Protein AF-A0AA36HZS1-F1 (afdb_monomer_lite)

pLDDT: mean 78.98, std 10.72, range [40.94, 92.69]

Sequence (162 aa):
MDYTQLPHLLDANYLKFDTEAKLRPTTIKLGPLWTKQEQPGFLGALEKRQLDAGAQRTETQQAFDLLDALSRSGAMTLDQTSLHVVLAATHCFDETVIDTAVKQNDNPIEKLERRSMLIVASTIHRKAPSLLLRPPEVERIRYALGSLSPALFEPSAQKKLF

Organism: NCBI:txid2562239

Radius of gyration: 22.53 Å; chains: 1; bounding box: 57×36×51 Å

Structure (mmCIF, N/CA/C/O backbone):
data_AF-A0AA36HZS1-F1
#
_entry.id   AF-A0AA36HZS1-F1
#
loop_
_atom_site.group_PDB
_atom_site.id
_atom_site.type_symbol
_atom_site.label_atom_id
_atom_site.label_alt_id
_atom_site.label_comp_id
_atom_site.label_asym_id
_atom_site.label_entity_id
_atom_site.label_seq_id
_atom_site.pdbx_PDB_ins_code
_atom_site.Cartn_x
_atom_site.Cartn_y
_atom_site.Cartn_z
_atom_site.occupancy
_atom_site.B_iso_or_equiv
_atom_site.auth_seq_id
_atom_site.auth_comp_id
_atom_site.auth_asym_id
_atom_site.auth_atom_id
_atom_site.pdbx_PDB_model_num
ATOM 1 N N . MET A 1 1 ? -8.172 -13.168 -1.425 1.00 66.06 1 MET A N 1
ATOM 2 C CA . MET A 1 1 ? -6.787 -12.651 -1.459 1.00 66.06 1 MET A CA 1
ATOM 3 C C . MET A 1 1 ? -6.427 -12.274 -0.041 1.00 66.06 1 MET A C 1
ATOM 5 O O . MET A 1 1 ? -7.242 -11.627 0.598 1.00 66.06 1 MET A O 1
ATOM 9 N N . ASP A 1 2 ? -5.274 -12.709 0.456 1.00 80.94 2 ASP A N 1
ATOM 10 C CA . ASP A 1 2 ? -4.778 -12.243 1.749 1.00 80.94 2 ASP A CA 1
ATOM 11 C C . ASP A 1 2 ? -4.067 -10.898 1.542 1.00 80.94 2 ASP A C 1
ATOM 13 O O . ASP A 1 2 ? -2.994 -10.840 0.939 1.00 80.94 2 ASP A O 1
ATOM 17 N N . TYR A 1 3 ? -4.704 -9.806 1.973 1.00 81.00 3 TYR A N 1
ATOM 18 C CA . TYR A 1 3 ? -4.158 -8.455 1.819 1.00 81.00 3 TYR A CA 1
ATOM 19 C C . TYR A 1 3 ? -2.981 -8.184 2.763 1.00 81.00 3 TYR A C 1
ATOM 21 O O . TYR A 1 3 ? -2.204 -7.267 2.503 1.00 81.00 3 TYR A O 1
ATOM 29 N N . THR A 1 4 ? -2.793 -8.998 3.808 1.00 83.06 4 THR A N 1
ATOM 30 C CA . THR A 1 4 ? -1.649 -8.866 4.724 1.00 83.06 4 THR A CA 1
ATOM 31 C C . THR A 1 4 ? -0.333 -9.272 4.059 1.00 83.06 4 THR A C 1
ATOM 33 O O . THR A 1 4 ? 0.723 -8.747 4.398 1.00 83.06 4 THR A O 1
ATOM 36 N N . GLN A 1 5 ? -0.396 -10.131 3.037 1.00 87.31 5 GLN A N 1
ATOM 37 C CA . GLN A 1 5 ? 0.765 -10.570 2.256 1.00 87.31 5 GLN A CA 1
ATOM 38 C C . GLN A 1 5 ? 1.131 -9.605 1.125 1.00 87.31 5 GLN A C 1
ATOM 40 O O . GLN A 1 5 ? 2.171 -9.770 0.490 1.00 87.31 5 GLN A O 1
ATOM 45 N N . LEU A 1 6 ? 0.299 -8.592 0.859 1.00 85.81 6 LEU A N 1
ATOM 46 C CA . LEU A 1 6 ? 0.506 -7.655 -0.244 1.00 85.81 6 LEU A CA 1
ATOM 47 C C . LEU A 1 6 ? 1.885 -6.964 -0.202 1.00 85.81 6 LEU A C 1
ATOM 49 O O . LEU A 1 6 ? 2.517 -6.910 -1.257 1.00 85.81 6 LEU A O 1
ATOM 53 N N . PRO A 1 7 ? 2.411 -6.500 0.953 1.00 86.81 7 PRO A N 1
ATOM 54 C CA . PRO A 1 7 ? 3.749 -5.911 1.011 1.00 86.81 7 PRO A CA 1
ATOM 55 C C . PRO A 1 7 ? 4.847 -6.890 0.581 1.00 86.81 7 PRO A C 1
ATOM 57 O O . PRO A 1 7 ? 5.709 -6.527 -0.214 1.00 86.81 7 PRO A O 1
ATOM 60 N N . HIS A 1 8 ? 4.781 -8.144 1.039 1.00 87.38 8 HIS A N 1
ATOM 61 C CA . HIS A 1 8 ? 5.750 -9.182 0.679 1.00 87.38 8 HIS A CA 1
ATOM 62 C C . HIS A 1 8 ? 5.670 -9.562 -0.803 1.00 87.38 8 HIS A C 1
ATOM 64 O O . HIS A 1 8 ? 6.696 -9.757 -1.450 1.00 87.38 8 HIS A O 1
ATOM 70 N N . LEU A 1 9 ? 4.454 -9.639 -1.355 1.00 87.31 9 LEU A N 1
ATOM 71 C CA . LEU A 1 9 ? 4.239 -9.915 -2.776 1.00 87.31 9 LEU A CA 1
ATOM 72 C C . LEU A 1 9 ? 4.774 -8.790 -3.660 1.00 87.31 9 LEU A C 1
ATOM 74 O O . LEU A 1 9 ? 5.396 -9.063 -4.684 1.00 87.31 9 LEU A O 1
ATOM 78 N N . LEU A 1 10 ? 4.545 -7.535 -3.264 1.00 86.56 10 LEU A N 1
ATOM 79 C CA . LEU A 1 10 ? 5.093 -6.383 -3.967 1.00 86.56 10 LEU A CA 1
ATOM 80 C C . LEU A 1 10 ? 6.621 -6.429 -3.938 1.00 86.56 10 LEU A C 1
ATOM 82 O O . LEU A 1 10 ? 7.230 -6.400 -4.999 1.00 86.56 10 LEU A O 1
ATOM 86 N N . ASP A 1 11 ? 7.236 -6.599 -2.770 1.00 86.81 11 ASP A N 1
ATOM 87 C CA . ASP A 1 11 ? 8.698 -6.644 -2.641 1.00 86.81 11 ASP A CA 1
ATOM 88 C C . ASP A 1 11 ? 9.330 -7.755 -3.506 1.00 86.81 11 ASP A C 1
ATOM 90 O O . ASP A 1 11 ? 10.253 -7.508 -4.286 1.00 86.81 11 ASP A O 1
ATOM 94 N N . ALA A 1 12 ? 8.748 -8.959 -3.488 1.00 87.31 12 ALA A N 1
ATOM 95 C CA . ALA A 1 12 ? 9.186 -10.072 -4.331 1.00 87.31 12 ALA A CA 1
ATOM 96 C C . ALA A 1 12 ? 9.025 -9.791 -5.838 1.00 87.31 12 ALA A C 1
ATOM 98 O O . ALA A 1 12 ? 9.895 -10.147 -6.639 1.00 87.31 12 ALA A O 1
ATOM 99 N N . ASN A 1 13 ? 7.924 -9.150 -6.241 1.00 84.94 13 ASN A N 1
ATOM 100 C CA . ASN A 1 13 ? 7.682 -8.797 -7.637 1.00 84.94 13 ASN A CA 1
ATOM 101 C C . ASN A 1 13 ? 8.625 -7.689 -8.116 1.00 84.94 13 ASN A C 1
ATOM 103 O O . ASN A 1 13 ? 9.126 -7.778 -9.235 1.00 84.94 13 ASN A O 1
ATOM 107 N N . TYR A 1 14 ? 8.922 -6.690 -7.285 1.00 83.38 14 TYR A N 1
ATOM 108 C CA . TYR A 1 14 ? 9.914 -5.667 -7.619 1.00 83.38 14 TYR A CA 1
ATOM 109 C C . TYR A 1 14 ? 11.307 -6.274 -7.776 1.00 83.38 14 TYR A C 1
ATOM 111 O O . TYR A 1 14 ? 11.946 -6.035 -8.794 1.00 83.38 14 TYR A O 1
ATOM 119 N N . LEU A 1 15 ? 11.726 -7.163 -6.871 1.00 82.31 15 LEU A N 1
ATOM 120 C CA . LEU A 1 15 ? 13.010 -7.858 -6.998 1.00 82.31 15 LEU A CA 1
ATOM 121 C C . LEU A 1 15 ? 13.121 -8.666 -8.304 1.00 82.31 15 LEU A C 1
ATOM 123 O O . LEU A 1 15 ? 14.200 -8.781 -8.882 1.00 82.31 15 LEU A O 1
ATOM 127 N N . LYS A 1 16 ? 12.003 -9.225 -8.779 1.00 80.31 16 LYS A N 1
ATOM 128 C CA . LYS A 1 16 ? 11.947 -10.039 -9.999 1.00 80.31 16 LYS A CA 1
ATOM 129 C C . LYS A 1 16 ? 11.890 -9.212 -11.285 1.00 80.31 16 LYS A C 1
ATOM 131 O O . LYS A 1 16 ? 12.494 -9.604 -12.281 1.00 80.31 16 LYS A O 1
ATOM 136 N N . PHE A 1 17 ? 11.097 -8.144 -11.301 1.00 76.38 17 PHE A N 1
ATOM 137 C CA . PHE A 1 17 ? 10.762 -7.406 -12.522 1.00 76.38 17 PHE A CA 1
ATOM 138 C C . PHE A 1 17 ? 11.519 -6.086 -12.675 1.00 76.38 17 PHE A C 1
ATOM 140 O O . PHE A 1 17 ? 11.546 -5.529 -13.773 1.00 76.38 17 PHE A O 1
ATOM 147 N N . ASP A 1 18 ? 12.113 -5.574 -11.598 1.00 74.25 18 ASP A N 1
ATOM 148 C CA . ASP A 1 18 ? 12.841 -4.314 -11.606 1.00 74.25 18 ASP A CA 1
ATOM 149 C C . ASP A 1 18 ? 13.875 -4.235 -10.476 1.00 74.25 18 ASP A C 1
ATOM 151 O O . ASP A 1 18 ? 13.643 -3.653 -9.417 1.00 74.25 18 ASP A O 1
ATOM 155 N N . THR A 1 19 ? 15.055 -4.792 -10.736 1.00 68.94 19 THR A N 1
ATOM 156 C CA . THR A 1 19 ? 16.156 -4.909 -9.768 1.00 68.94 19 THR A CA 1
ATOM 157 C C . THR A 1 19 ? 16.725 -3.573 -9.284 1.00 68.94 19 THR A C 1
ATOM 159 O O . THR A 1 19 ? 17.442 -3.541 -8.288 1.00 68.94 19 THR A O 1
ATOM 162 N N . GLU A 1 20 ? 16.443 -2.472 -9.979 1.00 70.50 20 GLU A N 1
ATOM 163 C CA . GLU A 1 20 ? 16.927 -1.138 -9.609 1.00 70.50 20 GLU A CA 1
ATOM 164 C C . GLU A 1 20 ? 15.947 -0.368 -8.718 1.00 70.50 20 GLU A C 1
ATOM 166 O O . GLU A 1 20 ? 16.351 0.556 -8.010 1.00 70.50 20 GLU A O 1
ATOM 171 N N . ALA A 1 21 ? 14.659 -0.722 -8.743 1.00 71.31 21 ALA A N 1
ATOM 172 C CA . ALA A 1 21 ? 13.655 -0.017 -7.963 1.00 71.31 21 ALA A CA 1
ATOM 173 C C . ALA A 1 21 ? 13.648 -0.470 -6.505 1.00 71.31 21 ALA A C 1
ATOM 175 O O . ALA A 1 21 ? 13.789 -1.646 -6.175 1.00 71.31 21 ALA A O 1
ATOM 176 N N . LYS A 1 22 ? 13.431 0.499 -5.614 1.00 74.75 22 LYS A N 1
ATOM 177 C CA . LYS A 1 22 ? 13.319 0.277 -4.173 1.00 74.75 22 LYS A CA 1
ATOM 178 C C . LYS A 1 22 ? 11.945 0.722 -3.713 1.00 74.75 22 LYS A C 1
ATOM 180 O O . LYS A 1 22 ? 11.588 1.891 -3.860 1.00 74.75 22 LYS A O 1
ATOM 185 N N . LEU A 1 23 ? 11.191 -0.194 -3.118 1.00 80.75 23 LEU A N 1
ATOM 186 C CA . LEU A 1 23 ? 9.951 0.152 -2.442 1.00 80.75 23 LEU A CA 1
ATOM 187 C C . LEU A 1 23 ? 10.246 0.767 -1.077 1.00 80.75 23 LEU A C 1
ATOM 189 O O . LEU A 1 23 ? 11.112 0.302 -0.336 1.00 80.75 23 LEU A O 1
ATOM 193 N N . ARG A 1 24 ?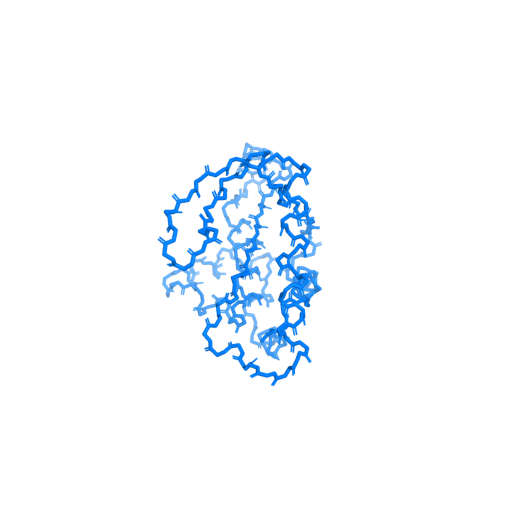 9.499 1.816 -0.730 1.00 82.06 24 ARG A N 1
ATOM 194 C CA . ARG A 1 24 ? 9.506 2.389 0.616 1.00 82.06 24 ARG A CA 1
ATOM 195 C C . ARG A 1 24 ? 8.081 2.447 1.159 1.00 82.06 24 ARG A C 1
ATOM 197 O O . ARG A 1 24 ? 7.183 2.882 0.434 1.00 82.06 24 ARG A O 1
ATOM 204 N N . PRO A 1 25 ? 7.858 2.041 2.419 1.00 83.00 25 PRO A N 1
ATOM 205 C CA . PRO A 1 25 ? 6.554 2.189 3.041 1.00 83.00 25 PRO A CA 1
ATOM 206 C C . PRO A 1 25 ? 6.203 3.675 3.156 1.00 83.00 25 PRO A C 1
ATOM 208 O O . PRO A 1 25 ? 7.030 4.495 3.556 1.00 83.00 25 PRO A O 1
ATOM 211 N N . THR A 1 26 ? 4.962 4.013 2.813 1.00 82.81 26 THR A N 1
ATOM 212 C CA . THR A 1 26 ? 4.418 5.364 2.974 1.00 82.81 26 THR A CA 1
ATOM 213 C C . THR A 1 26 ? 3.396 5.352 4.100 1.00 82.81 26 THR A C 1
ATOM 215 O O . THR A 1 26 ? 2.417 4.611 4.050 1.00 82.81 26 THR A O 1
ATOM 218 N N . THR A 1 27 ? 3.613 6.174 5.127 1.00 83.19 27 THR A N 1
ATOM 219 C CA . THR A 1 27 ? 2.663 6.317 6.235 1.00 83.19 27 THR A CA 1
ATOM 220 C C . THR A 1 27 ? 1.544 7.275 5.842 1.00 83.19 27 THR A C 1
ATOM 222 O O . THR A 1 27 ? 1.784 8.466 5.641 1.00 83.19 27 THR A O 1
ATOM 225 N N . ILE A 1 28 ? 0.310 6.776 5.791 1.00 83.75 28 ILE A N 1
ATOM 226 C CA . ILE A 1 28 ? -0.880 7.620 5.662 1.00 83.75 28 ILE A CA 1
ATOM 227 C C . ILE A 1 28 ? -1.161 8.238 7.033 1.00 83.75 28 ILE A C 1
ATOM 229 O O . ILE A 1 28 ? -1.443 7.529 7.998 1.00 83.75 28 ILE A O 1
ATOM 233 N N . LYS A 1 29 ? -1.047 9.565 7.133 1.00 84.69 29 LYS A N 1
ATOM 234 C CA . LYS A 1 29 ? -1.368 10.306 8.358 1.00 84.69 29 LYS A CA 1
ATOM 235 C C . LYS A 1 29 ? -2.840 10.701 8.347 1.00 84.69 29 LYS A C 1
ATOM 237 O O . LYS A 1 29 ? -3.335 11.220 7.350 1.00 84.69 29 LYS A O 1
ATOM 242 N N . LEU A 1 30 ? -3.515 10.475 9.468 1.00 84.62 30 LEU A N 1
ATOM 243 C CA . LEU A 1 30 ? -4.889 10.920 9.678 1.00 84.62 30 LEU A CA 1
ATOM 244 C C . LEU A 1 30 ? -4.892 12.419 10.012 1.00 84.62 30 LEU A C 1
ATOM 246 O O . LEU A 1 30 ? -3.936 12.939 10.591 1.00 84.62 30 LEU A O 1
ATOM 250 N N . GLY A 1 31 ? -5.951 13.120 9.604 1.00 86.56 31 GLY A N 1
ATOM 251 C CA . GLY A 1 31 ? -6.109 14.547 9.884 1.00 86.56 31 GLY A CA 1
ATOM 252 C C . GLY A 1 31 ? -6.277 14.824 11.385 1.00 86.56 31 GLY A C 1
ATOM 253 O O . GLY A 1 31 ? -6.761 13.955 12.111 1.00 86.56 31 GLY A O 1
ATOM 254 N N . PRO A 1 32 ? -5.917 16.031 11.861 1.00 87.00 32 PRO A N 1
ATOM 255 C CA . PRO A 1 32 ? -5.929 16.360 13.287 1.00 87.00 32 PRO A CA 1
ATOM 256 C C . PRO A 1 32 ? -7.334 16.524 13.880 1.00 87.00 32 PRO A C 1
ATOM 258 O O . PRO A 1 32 ? -7.473 16.489 15.098 1.00 87.00 32 PRO A O 1
ATOM 261 N N . LEU A 1 33 ? -8.365 16.699 13.048 1.00 89.06 33 LEU A N 1
ATOM 262 C CA . LEU A 1 33 ? -9.742 16.933 13.476 1.00 89.06 33 LEU A CA 1
ATOM 263 C C . LEU A 1 33 ? -10.678 15.982 12.727 1.00 89.06 33 LEU A C 1
ATOM 265 O O . LEU A 1 33 ? -10.670 15.970 11.494 1.00 89.06 33 LEU A O 1
ATOM 269 N N . TRP A 1 34 ? -11.468 15.187 13.450 1.00 91.56 34 TRP A N 1
ATOM 270 C CA . TRP A 1 34 ? -12.499 14.332 12.847 1.00 91.56 34 TRP A CA 1
ATOM 271 C C . TRP A 1 34 ? -13.878 14.843 13.223 1.00 91.56 34 TRP A C 1
ATOM 273 O O . TRP A 1 34 ? -14.103 15.263 14.352 1.00 91.56 34 TRP A O 1
ATOM 283 N N . THR A 1 35 ? -14.825 14.755 12.294 1.00 91.06 35 THR A N 1
ATOM 284 C CA . THR A 1 35 ? -16.231 15.051 12.576 1.00 91.06 35 THR A CA 1
ATOM 285 C C . THR A 1 35 ? -16.979 13.747 12.818 1.00 91.06 35 THR A C 1
ATOM 287 O O . THR A 1 35 ? -17.204 12.981 11.883 1.00 91.06 35 THR A O 1
ATOM 290 N N . LYS A 1 36 ? -17.375 13.508 14.068 1.00 90.19 36 LYS A N 1
ATOM 291 C CA . LYS A 1 36 ? -18.251 12.402 14.460 1.00 90.19 36 LYS A CA 1
ATOM 292 C C . LYS A 1 36 ? -19.704 12.828 14.295 1.00 90.19 36 LYS A C 1
ATOM 294 O O . LYS A 1 36 ? -20.057 13.958 14.635 1.00 90.19 36 LYS A O 1
ATOM 299 N N . GLN A 1 37 ? -20.532 11.924 13.786 1.00 90.00 37 GLN A N 1
ATOM 300 C CA . GLN A 1 37 ? -21.985 12.047 13.828 1.00 90.00 37 GLN A CA 1
ATOM 301 C C . GLN A 1 37 ? -22.507 10.919 14.708 1.00 90.00 37 GLN A C 1
ATOM 303 O O . GLN A 1 37 ? -22.194 9.759 14.447 1.00 90.00 37 GLN A O 1
ATOM 308 N N . GLU A 1 38 ? -23.241 11.249 15.763 1.00 87.81 38 GLU A N 1
ATOM 309 C CA . GLU A 1 38 ? -23.770 10.260 16.699 1.00 87.81 38 GLU A CA 1
ATOM 310 C C . GLU A 1 38 ? -25.233 10.537 17.024 1.00 87.81 38 GLU A C 1
ATOM 312 O O . GLU A 1 38 ? -25.694 11.677 16.993 1.00 87.81 38 GLU A O 1
ATOM 317 N N . GLN A 1 39 ? -25.974 9.469 17.303 1.00 89.56 39 GLN A N 1
ATOM 318 C CA . GLN A 1 39 ? -27.365 9.542 17.717 1.00 89.56 39 GLN A CA 1
ATOM 319 C C . GLN A 1 39 ? -27.463 8.859 19.091 1.00 89.56 39 GLN A C 1
ATOM 321 O O . GLN A 1 39 ? -27.407 7.631 19.158 1.00 89.56 39 GLN A O 1
ATOM 326 N N . PRO A 1 40 ? -27.557 9.617 20.200 1.00 79.69 40 PRO A N 1
ATOM 327 C CA . PRO A 1 40 ? -27.449 9.063 21.555 1.00 79.69 40 PRO A CA 1
ATOM 328 C C . PRO A 1 40 ? -28.604 8.123 21.946 1.00 79.69 40 PRO A C 1
ATOM 330 O O . PRO A 1 40 ? -28.499 7.379 22.917 1.00 79.69 40 PRO A O 1
ATOM 333 N N . GLY A 1 41 ? -29.700 8.113 21.183 1.00 80.94 41 GLY A N 1
ATOM 334 C CA . GLY A 1 41 ? -30.785 7.145 21.318 1.00 80.94 41 GLY A CA 1
ATOM 335 C C . GLY A 1 41 ? -31.538 6.969 20.003 1.00 80.94 41 GLY A C 1
ATOM 336 O O . GLY A 1 41 ? -31.464 7.825 19.129 1.00 80.94 41 GLY A O 1
ATOM 337 N N . PHE A 1 42 ? -32.303 5.884 19.871 1.00 78.19 42 PHE A N 1
ATOM 338 C CA . PHE A 1 42 ? -32.982 5.508 18.618 1.00 78.19 42 PHE A CA 1
ATOM 339 C C . PHE A 1 42 ? -33.917 6.596 18.046 1.00 78.19 42 PHE A C 1
ATOM 341 O O . PHE A 1 42 ? -34.069 6.709 16.833 1.00 78.19 42 PHE A O 1
ATOM 348 N N . LEU A 1 43 ? -34.515 7.421 18.914 1.00 85.62 43 LEU A N 1
ATOM 349 C CA . LEU A 1 43 ? -35.375 8.559 18.545 1.00 85.62 43 LEU A CA 1
ATOM 350 C C . LEU A 1 43 ? -34.712 9.929 18.794 1.00 85.62 43 LEU A C 1
ATOM 352 O O . LEU A 1 43 ? -35.374 10.959 18.694 1.00 85.62 43 LEU A O 1
ATOM 356 N N . GLY A 1 44 ? -33.428 9.958 19.164 1.00 82.62 44 GLY A N 1
ATOM 357 C CA . GLY A 1 44 ? -32.691 11.196 19.424 1.00 82.62 44 GLY A CA 1
ATOM 358 C C . GLY A 1 44 ? -32.346 11.949 18.138 1.00 82.62 44 GLY A C 1
ATOM 359 O O . GLY A 1 44 ? -32.325 11.363 17.056 1.00 82.62 44 GLY A O 1
ATOM 360 N N . ALA A 1 45 ? -32.051 13.244 18.244 1.00 85.25 45 ALA A N 1
ATOM 361 C CA . ALA A 1 45 ? -31.517 14.001 17.115 1.00 85.25 45 ALA A CA 1
ATOM 362 C C . ALA A 1 45 ? -30.081 13.552 16.790 1.00 85.25 45 ALA A C 1
ATOM 364 O O . ALA A 1 45 ? -29.339 13.127 17.675 1.00 85.25 45 ALA A O 1
ATOM 365 N N . LEU A 1 46 ? -29.695 13.646 15.516 1.00 88.81 46 LEU A N 1
ATOM 366 C CA . LEU A 1 46 ? -28.322 13.396 15.086 1.00 88.81 46 LEU A CA 1
ATOM 367 C C . LEU A 1 46 ? -27.442 14.584 15.491 1.00 88.81 46 LEU A C 1
ATOM 369 O O . LEU A 1 46 ? -27.636 15.701 15.007 1.00 88.81 46 LEU A O 1
ATOM 373 N N . GLU A 1 47 ? -26.454 14.335 16.339 1.00 90.12 47 GLU A N 1
ATOM 374 C CA . GLU A 1 47 ? -25.514 15.342 16.816 1.00 90.12 47 GLU A CA 1
ATOM 375 C C . GLU A 1 47 ? -24.179 15.226 16.081 1.00 90.12 47 GLU A C 1
ATOM 377 O O . GLU A 1 47 ? -23.738 14.138 15.704 1.00 90.12 47 GLU A O 1
ATOM 382 N N . LYS A 1 48 ? -23.524 16.369 15.850 1.00 91.19 48 LYS A N 1
ATOM 383 C CA . LYS A 1 48 ? -22.187 16.427 15.251 1.00 91.19 48 LYS A CA 1
ATOM 384 C C . LYS A 1 48 ? -21.196 16.950 16.271 1.00 91.19 48 LYS A C 1
ATOM 386 O O . LYS A 1 48 ? -21.396 18.026 16.829 1.00 91.19 48 LYS A O 1
ATOM 391 N N . ARG A 1 49 ? -20.088 16.237 16.446 1.00 89.94 49 ARG A N 1
ATOM 392 C CA . ARG A 1 49 ? -19.016 16.621 17.364 1.00 89.94 49 ARG A CA 1
ATOM 393 C C . ARG A 1 49 ? -17.662 16.547 16.674 1.00 89.94 49 ARG A C 1
ATOM 395 O O . ARG A 1 49 ? -17.421 15.665 15.856 1.00 89.94 49 ARG A O 1
ATOM 402 N N . GLN A 1 50 ? -16.774 17.479 17.009 1.00 91.50 50 GLN A N 1
ATOM 403 C CA . GLN A 1 50 ? -15.375 17.415 16.591 1.00 91.50 50 GLN A CA 1
ATOM 404 C C . GLN A 1 50 ? -14.568 16.591 17.596 1.00 91.50 50 GLN A C 1
ATOM 406 O O . GLN A 1 50 ? -14.719 16.759 18.808 1.00 91.50 50 GLN A O 1
ATOM 411 N N . LEU A 1 51 ? -13.714 15.714 17.082 1.00 89.88 51 LEU A N 1
ATOM 412 C CA . LEU A 1 51 ? -12.800 14.884 17.855 1.00 89.88 51 LEU A CA 1
ATOM 413 C C . LEU A 1 51 ? -11.369 15.373 17.640 1.00 89.88 51 LEU A C 1
ATOM 415 O O . LEU A 1 51 ? -10.903 15.472 16.499 1.00 89.88 51 LEU A O 1
ATOM 419 N N . ASP A 1 52 ? -10.674 15.642 18.739 1.00 90.44 52 ASP A N 1
ATOM 420 C CA . ASP A 1 52 ? -9.239 15.909 18.764 1.00 90.44 52 ASP A CA 1
ATOM 421 C C . ASP A 1 52 ? -8.429 14.600 18.758 1.00 90.44 52 ASP A C 1
ATOM 423 O O . ASP A 1 52 ? -8.987 13.505 18.809 1.00 90.44 52 ASP A O 1
ATOM 427 N N . ALA A 1 53 ? -7.099 14.686 18.701 1.00 86.50 53 ALA A N 1
ATOM 428 C CA . ALA A 1 53 ? -6.239 13.502 18.613 1.00 86.50 53 ALA A CA 1
ATOM 429 C C . ALA A 1 53 ? -6.424 12.510 19.785 1.00 86.50 53 ALA A C 1
ATOM 431 O O . ALA A 1 53 ? -6.288 11.300 19.597 1.00 86.50 53 ALA A O 1
ATOM 432 N N . GLY A 1 54 ? -6.745 13.007 20.987 1.00 87.25 54 GLY A N 1
ATOM 433 C CA . GLY A 1 54 ? -7.023 12.170 22.155 1.00 87.25 54 GLY A CA 1
ATOM 434 C C . GLY A 1 54 ? -8.344 11.415 22.011 1.00 87.25 54 GLY A C 1
ATOM 435 O O . GLY A 1 54 ? -8.371 10.189 22.127 1.00 87.25 54 GLY A O 1
ATOM 436 N N . ALA A 1 55 ? -9.425 12.131 21.691 1.00 88.00 55 ALA A N 1
ATOM 437 C CA . ALA A 1 55 ? -10.745 11.548 21.485 1.00 88.00 55 ALA A CA 1
ATOM 438 C C . ALA A 1 55 ? -10.785 10.603 20.274 1.00 88.00 55 ALA A C 1
ATOM 440 O O . ALA A 1 55 ? -11.420 9.556 20.346 1.00 88.00 55 ALA A O 1
ATOM 441 N N . GLN A 1 56 ? -10.050 10.907 19.197 1.00 90.12 56 GLN A N 1
ATOM 442 C CA . GLN A 1 56 ? -9.913 10.029 18.028 1.00 90.12 56 GLN A CA 1
ATOM 443 C C . GLN A 1 56 ? -9.385 8.649 18.411 1.00 90.12 56 GLN A C 1
ATOM 445 O O . GLN A 1 56 ? -9.918 7.639 17.953 1.00 90.12 56 GLN A O 1
ATOM 450 N N . ARG A 1 57 ? -8.360 8.584 19.270 1.00 89.12 57 ARG A N 1
ATOM 451 C CA . ARG A 1 57 ? -7.791 7.309 19.721 1.00 89.12 57 ARG A CA 1
ATOM 452 C C . ARG A 1 57 ? -8.804 6.501 20.527 1.00 89.12 57 ARG A C 1
ATOM 454 O O . ARG A 1 57 ? -8.931 5.303 20.295 1.00 89.12 57 ARG A O 1
ATOM 461 N N . THR A 1 58 ? -9.522 7.155 21.437 1.00 91.12 58 THR A N 1
ATOM 462 C CA . THR A 1 58 ? -10.551 6.510 22.264 1.00 91.12 58 THR A CA 1
ATOM 463 C C . THR A 1 58 ? -11.689 5.954 21.412 1.00 91.12 58 THR A C 1
ATOM 465 O O . THR A 1 58 ? -12.034 4.786 21.550 1.00 91.12 58 THR A O 1
ATOM 468 N N . GLU A 1 59 ? -12.227 6.753 20.491 1.00 90.88 59 GLU A N 1
ATOM 469 C CA . GLU A 1 59 ? -13.316 6.346 19.591 1.00 90.88 59 GLU A CA 1
ATOM 470 C C . GLU A 1 59 ? -12.879 5.230 18.634 1.00 90.88 59 GLU A C 1
ATOM 472 O O . GLU A 1 59 ? -13.616 4.274 18.404 1.00 90.88 59 GLU A O 1
ATOM 477 N N . THR A 1 60 ? -11.644 5.300 18.128 1.00 90.31 60 THR A N 1
ATOM 478 C CA . THR A 1 60 ? -11.066 4.244 17.286 1.00 90.31 60 THR A CA 1
ATOM 479 C C . THR A 1 60 ? -10.965 2.926 18.052 1.00 90.31 60 THR A C 1
ATOM 481 O O . THR A 1 60 ? -11.367 1.888 17.533 1.00 90.31 60 THR A O 1
ATOM 484 N N . GLN A 1 61 ? -10.470 2.958 19.294 1.00 92.69 61 GLN A N 1
ATOM 485 C CA . GLN A 1 61 ? -10.368 1.761 20.129 1.00 92.69 61 GLN A CA 1
ATOM 486 C C . GLN A 1 61 ? -11.748 1.162 20.419 1.00 92.69 61 GLN A C 1
ATOM 488 O O . GLN A 1 61 ? -11.934 -0.033 20.232 1.00 92.69 61 GLN A O 1
ATOM 493 N N . GLN A 1 62 ? -12.726 1.990 20.797 1.00 91.31 62 GLN A N 1
ATOM 494 C CA . GLN A 1 62 ? -14.094 1.530 21.057 1.00 91.31 62 GLN A CA 1
ATOM 495 C C . GLN A 1 62 ? -14.729 0.870 19.827 1.00 91.31 62 GLN A C 1
ATOM 497 O O . GLN A 1 62 ? -15.394 -0.158 19.955 1.00 91.31 62 GLN A O 1
ATOM 502 N N . ALA A 1 63 ? -14.507 1.426 18.633 1.00 90.00 63 ALA A N 1
ATOM 503 C CA . ALA A 1 63 ? -14.999 0.836 17.392 1.00 90.00 63 ALA A CA 1
ATOM 504 C C . ALA A 1 63 ? -14.353 -0.532 17.101 1.00 90.00 63 ALA A C 1
ATOM 506 O O . ALA A 1 63 ? -15.056 -1.460 16.698 1.00 90.00 63 ALA A O 1
ATOM 507 N N . PHE A 1 64 ? -13.042 -0.681 17.330 1.00 89.38 64 PHE A N 1
ATOM 508 C CA . PHE A 1 64 ? -12.351 -1.964 17.157 1.00 89.38 64 PHE A CA 1
ATOM 509 C C . PHE A 1 64 ? -12.762 -2.999 18.204 1.00 89.38 64 PHE A C 1
ATOM 511 O O . PHE A 1 64 ? -13.012 -4.141 17.836 1.00 89.38 64 PHE A O 1
ATOM 518 N N . ASP A 1 65 ? -12.921 -2.605 19.468 1.00 90.50 65 ASP A N 1
ATOM 519 C CA . ASP A 1 65 ? -13.390 -3.500 20.530 1.00 90.50 65 ASP A CA 1
ATOM 520 C C . ASP A 1 65 ? -14.803 -4.024 20.224 1.00 90.50 65 ASP A C 1
ATOM 522 O O . ASP A 1 65 ? -15.090 -5.209 20.410 1.00 90.50 65 ASP A O 1
ATOM 526 N N . LEU A 1 66 ? -15.684 -3.160 19.701 1.00 87.06 66 LEU A N 1
ATOM 527 C CA . LEU A 1 66 ? -17.015 -3.558 19.243 1.00 87.06 66 LEU A CA 1
ATOM 528 C C . LEU A 1 66 ? -16.931 -4.533 18.063 1.00 87.06 66 LEU A C 1
ATOM 530 O O . LEU A 1 66 ? -17.627 -5.548 18.056 1.00 87.06 66 LEU A O 1
ATOM 534 N N . LEU A 1 67 ? -16.081 -4.247 17.074 1.00 85.50 67 LEU A N 1
ATOM 535 C CA . LEU A 1 67 ? -15.891 -5.111 15.910 1.00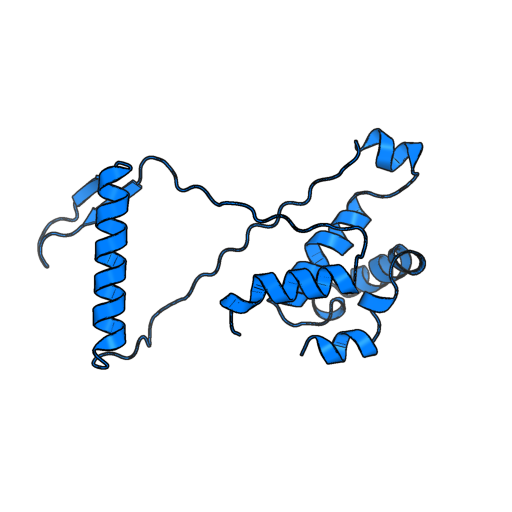 85.50 67 LEU A CA 1
ATOM 536 C C . LEU A 1 67 ? -15.342 -6.486 16.314 1.00 85.50 67 LEU A C 1
ATOM 538 O O . LEU A 1 67 ? -15.827 -7.502 15.814 1.00 85.50 67 LEU A O 1
ATOM 542 N N . ASP A 1 68 ? -14.401 -6.535 17.255 1.00 85.50 68 ASP A N 1
ATOM 543 C CA . ASP A 1 68 ? -13.848 -7.770 17.811 1.00 85.50 68 ASP A CA 1
ATOM 544 C C . ASP A 1 68 ? -14.896 -8.551 18.605 1.00 85.50 68 ASP A C 1
ATOM 546 O O . ASP A 1 68 ? -15.015 -9.768 18.440 1.00 85.50 68 ASP A O 1
ATOM 550 N N . ALA A 1 69 ? -15.689 -7.872 19.438 1.00 86.06 69 ALA A N 1
ATOM 551 C CA . ALA A 1 69 ? -16.769 -8.500 20.192 1.00 86.06 69 ALA A CA 1
ATOM 552 C C . ALA A 1 69 ? -17.817 -9.116 19.255 1.00 86.06 69 ALA A C 1
ATOM 554 O O . ALA A 1 69 ? -18.190 -10.279 19.422 1.00 86.06 69 ALA A O 1
ATOM 555 N N . LEU A 1 70 ? -18.241 -8.371 18.230 1.00 82.12 70 LEU A N 1
ATOM 556 C CA . LEU A 1 70 ? -19.192 -8.849 17.228 1.00 82.12 70 LEU A CA 1
ATOM 557 C C . LEU A 1 70 ? -18.618 -10.032 16.439 1.00 82.12 70 LEU A C 1
ATOM 559 O O . LEU A 1 70 ? -19.272 -11.071 16.352 1.00 82.12 70 LEU A O 1
ATOM 563 N N . SER A 1 71 ? -17.377 -9.922 15.957 1.00 79.88 71 SER A N 1
ATOM 564 C CA . SER A 1 71 ? -16.729 -10.957 15.141 1.00 79.88 71 SER A CA 1
ATOM 565 C C . SER A 1 71 ? -16.459 -12.246 15.924 1.00 79.88 71 SER A C 1
ATOM 567 O O . SER A 1 71 ? -16.610 -13.341 15.386 1.00 79.88 71 SER A O 1
ATOM 569 N N . ARG A 1 72 ? -16.084 -12.147 17.208 1.00 78.56 72 ARG A N 1
ATOM 570 C CA . ARG A 1 72 ? -15.778 -13.312 18.060 1.00 78.56 72 ARG A CA 1
ATOM 571 C C . ARG A 1 72 ? -17.010 -13.967 18.670 1.00 78.56 72 ARG A C 1
ATOM 573 O O . ARG A 1 72 ? -16.939 -15.141 19.023 1.00 78.56 72 ARG A O 1
ATOM 580 N N . SER A 1 73 ? -18.117 -13.237 18.809 1.00 75.19 73 SER A N 1
ATOM 581 C CA . SER A 1 73 ? -19.352 -13.781 19.386 1.00 75.19 73 SER A CA 1
ATOM 582 C C . SER A 1 73 ? -19.983 -14.886 18.533 1.00 75.19 73 SER A C 1
ATOM 584 O O . SER A 1 73 ? -20.794 -15.653 19.046 1.00 75.19 73 SER A O 1
ATOM 586 N N . GLY A 1 74 ? -19.645 -14.965 17.237 1.00 67.44 74 GLY A N 1
ATOM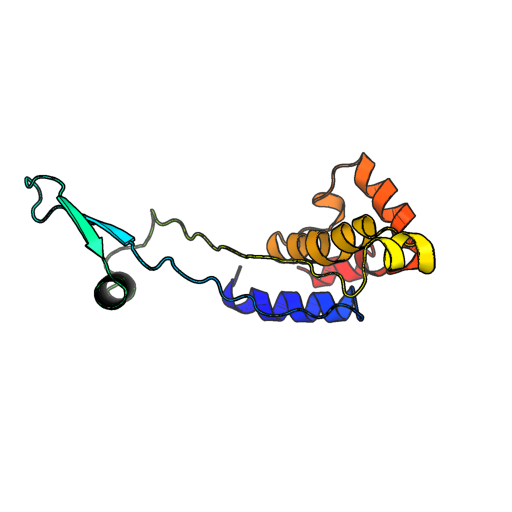 587 C CA . GLY A 1 74 ? -20.237 -15.917 16.290 1.00 67.44 74 GLY A CA 1
ATOM 588 C C . GLY A 1 74 ? -21.744 -15.730 16.072 1.00 67.44 74 GLY A C 1
ATOM 589 O O . GLY A 1 74 ? -22.350 -16.502 15.336 1.00 67.44 74 GLY A O 1
ATOM 590 N N . ALA A 1 75 ? -22.352 -14.719 16.701 1.00 66.81 75 ALA A N 1
ATOM 591 C CA . ALA A 1 75 ? -23.792 -14.490 16.703 1.00 66.81 75 ALA A CA 1
ATOM 592 C C . ALA A 1 75 ? -24.291 -13.821 15.413 1.00 66.81 75 ALA A C 1
ATOM 594 O O . ALA A 1 75 ? -25.485 -13.862 15.128 1.00 66.81 75 ALA A O 1
ATOM 595 N N . MET A 1 76 ? -23.393 -13.203 14.640 1.00 67.62 76 MET A N 1
ATOM 596 C CA . MET A 1 76 ? -23.730 -12.504 13.406 1.00 67.62 76 MET A CA 1
ATOM 597 C C . MET A 1 76 ? -22.629 -12.708 12.364 1.00 67.62 76 MET A C 1
ATOM 599 O O . MET A 1 76 ? -21.468 -12.366 12.589 1.00 67.62 76 MET A O 1
ATOM 603 N N . THR A 1 77 ? -22.997 -13.262 11.214 1.00 69.81 77 THR A N 1
ATOM 604 C CA . THR A 1 77 ? -22.161 -13.277 10.015 1.00 69.81 77 THR A CA 1
ATOM 605 C C . THR A 1 77 ? -22.097 -11.858 9.440 1.00 69.81 77 THR A C 1
ATOM 607 O O . THR A 1 77 ? -23.106 -11.156 9.366 1.00 69.81 77 THR A O 1
ATOM 610 N N . LEU A 1 78 ? -20.903 -11.383 9.072 1.00 72.69 78 LEU A N 1
ATOM 611 C CA . LEU A 1 78 ? -20.688 -10.036 8.520 1.00 72.69 78 LEU A CA 1
ATOM 612 C C . LEU A 1 78 ? -21.134 -9.944 7.043 1.00 72.69 78 LEU A C 1
ATOM 614 O O . LEU A 1 78 ? -20.367 -9.526 6.175 1.00 72.69 78 LEU A O 1
ATOM 618 N N . ASP A 1 79 ? -22.378 -10.330 6.753 1.00 73.44 79 ASP A N 1
ATOM 619 C CA . ASP A 1 79 ? -22.893 -10.560 5.393 1.00 73.44 79 ASP A CA 1
ATOM 620 C C . ASP A 1 79 ? -23.085 -9.280 4.565 1.00 73.44 79 ASP A C 1
ATOM 622 O O . ASP A 1 79 ? -23.193 -9.338 3.342 1.00 73.44 79 ASP A O 1
ATOM 626 N N . GLN A 1 80 ? -23.141 -8.115 5.215 1.00 75.94 80 GLN A N 1
ATOM 627 C CA . GLN A 1 80 ? -23.320 -6.799 4.584 1.00 75.94 80 GLN A CA 1
ATOM 628 C C . GLN A 1 80 ? -22.184 -5.843 4.965 1.00 75.94 80 GLN A C 1
ATOM 630 O O . GLN A 1 80 ? -22.410 -4.685 5.309 1.00 75.94 80 GLN A O 1
ATOM 635 N N . THR A 1 81 ? -20.945 -6.336 4.940 1.00 73.75 81 THR A N 1
ATOM 636 C CA . THR A 1 81 ? -19.759 -5.510 5.187 1.00 73.75 81 THR A CA 1
ATOM 637 C C . THR A 1 81 ? -18.931 -5.336 3.921 1.00 73.75 81 THR A C 1
ATOM 639 O O . THR A 1 81 ? -18.763 -6.265 3.131 1.00 73.75 81 THR A O 1
ATOM 642 N N . SER A 1 82 ? -18.407 -4.127 3.714 1.00 79.25 82 SER A N 1
ATOM 643 C CA . SER A 1 82 ? -17.449 -3.833 2.651 1.00 79.25 82 SER A CA 1
ATOM 644 C C . SER A 1 82 ? -16.074 -3.560 3.251 1.00 79.25 82 SER A C 1
ATOM 646 O O . SER A 1 82 ? -15.884 -2.642 4.049 1.00 79.25 82 SER A O 1
ATOM 648 N N . LEU A 1 83 ? -15.084 -4.357 2.850 1.00 79.25 83 LEU A N 1
ATOM 649 C CA . LEU A 1 83 ? -13.688 -4.098 3.183 1.00 79.25 83 LEU A CA 1
ATOM 650 C C . LEU A 1 83 ? -13.083 -3.178 2.121 1.00 79.25 83 LEU A C 1
ATOM 652 O O . LEU A 1 83 ? -12.915 -3.571 0.966 1.00 79.25 83 LEU A O 1
ATOM 656 N N . HIS A 1 84 ? -12.717 -1.966 2.526 1.00 83.12 84 HIS A N 1
ATOM 657 C CA . HIS A 1 84 ? -11.995 -1.027 1.675 1.00 83.12 84 HIS A CA 1
ATOM 658 C C . HIS A 1 84 ? -10.505 -1.057 2.025 1.00 83.12 84 HIS A C 1
ATOM 660 O O . HIS A 1 84 ? -10.111 -0.673 3.123 1.00 83.12 84 HIS A O 1
ATOM 666 N N . VAL A 1 85 ? -9.670 -1.500 1.083 1.00 81.25 85 VAL A N 1
ATOM 667 C CA . VAL A 1 85 ? -8.206 -1.474 1.215 1.00 81.25 85 VAL A CA 1
ATOM 668 C C . VAL A 1 85 ? -7.666 -0.312 0.392 1.00 81.25 85 VAL A C 1
ATOM 670 O O . VAL A 1 85 ? -7.849 -0.274 -0.824 1.00 81.25 85 VAL A O 1
ATOM 673 N N . VAL A 1 86 ? -6.999 0.636 1.049 1.00 83.00 86 VAL A N 1
ATOM 674 C CA . VAL A 1 86 ? -6.373 1.789 0.391 1.00 83.00 86 VAL A CA 1
ATOM 675 C C . VAL A 1 86 ? -4.875 1.542 0.274 1.00 83.00 86 VAL A C 1
ATOM 677 O O . VAL A 1 86 ? -4.187 1.404 1.283 1.00 83.00 86 VAL A O 1
ATOM 680 N N . LEU A 1 87 ? -4.367 1.518 -0.959 1.00 78.69 87 LEU A N 1
ATOM 681 C CA . LEU A 1 87 ? -2.936 1.483 -1.240 1.00 78.69 87 LEU A CA 1
ATOM 682 C C . LEU A 1 87 ? -2.511 2.818 -1.853 1.00 78.69 87 LEU A C 1
ATOM 684 O O . LEU A 1 87 ? -2.936 3.165 -2.953 1.00 78.69 87 LEU A O 1
ATOM 688 N N . ALA A 1 88 ? -1.650 3.548 -1.149 1.00 81.19 88 ALA A N 1
ATOM 689 C CA . ALA A 1 88 ? -1.006 4.741 -1.681 1.00 81.19 88 ALA A CA 1
ATOM 690 C C . ALA A 1 88 ? 0.330 4.351 -2.326 1.00 81.19 88 ALA A C 1
ATOM 692 O O . ALA A 1 88 ? 1.215 3.826 -1.650 1.00 81.19 88 ALA A O 1
ATOM 693 N N . ALA A 1 89 ? 0.472 4.612 -3.626 1.00 78.44 89 ALA A N 1
ATOM 694 C CA . ALA A 1 89 ? 1.710 4.402 -4.365 1.00 78.44 89 ALA A CA 1
ATOM 695 C C . ALA A 1 89 ? 2.245 5.750 -4.858 1.00 78.44 89 ALA A C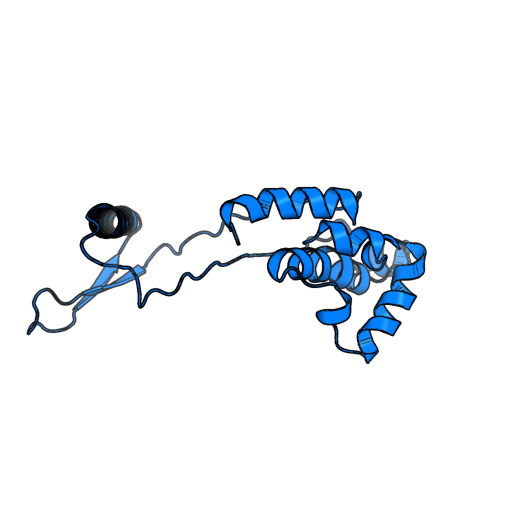 1
ATOM 697 O O . ALA A 1 89 ? 1.587 6.435 -5.641 1.00 78.44 89 ALA A O 1
ATOM 698 N N . THR A 1 90 ? 3.446 6.109 -4.410 1.00 80.75 90 THR A N 1
ATOM 699 C CA . THR A 1 90 ? 4.150 7.321 -4.841 1.00 80.75 90 THR A CA 1
ATOM 700 C C . THR A 1 90 ? 5.404 6.909 -5.595 1.00 80.75 90 THR A C 1
ATOM 702 O O . THR A 1 90 ? 6.234 6.178 -5.056 1.00 80.75 90 THR A O 1
ATOM 705 N N . HIS A 1 91 ? 5.546 7.370 -6.837 1.00 81.06 91 HIS A N 1
ATOM 706 C CA . HIS A 1 91 ? 6.782 7.210 -7.595 1.00 81.06 91 HIS A CA 1
ATOM 707 C C . HIS A 1 91 ? 7.683 8.420 -7.358 1.00 81.06 91 HIS A C 1
ATOM 709 O O . HIS A 1 91 ? 7.271 9.553 -7.605 1.00 81.06 91 HIS A O 1
ATOM 715 N N . CYS A 1 92 ? 8.906 8.175 -6.898 1.00 79.00 92 CYS A N 1
ATOM 716 C CA . CYS A 1 92 ? 9.934 9.200 -6.771 1.00 79.00 92 CYS A CA 1
ATOM 717 C C . CYS A 1 92 ? 10.989 8.966 -7.852 1.00 79.00 92 CYS A C 1
ATOM 719 O O . CYS A 1 92 ? 11.487 7.850 -7.984 1.00 79.00 92 CYS A O 1
ATOM 721 N N . PHE A 1 93 ? 11.328 10.016 -8.597 1.00 79.25 93 PHE A N 1
ATOM 722 C CA . PHE A 1 93 ? 12.455 9.999 -9.523 1.00 79.25 93 PHE A CA 1
ATOM 723 C C . PHE A 1 93 ? 13.722 10.401 -8.766 1.00 79.25 93 PHE A C 1
ATOM 725 O O . PHE A 1 93 ? 13.702 11.379 -8.018 1.00 79.25 93 PHE A O 1
ATOM 732 N N . ASP A 1 94 ? 14.807 9.649 -8.953 1.00 79.38 94 ASP A N 1
ATOM 733 C CA . ASP A 1 94 ? 16.105 9.962 -8.338 1.00 79.38 94 ASP A CA 1
ATOM 734 C C . ASP A 1 94 ? 16.758 11.198 -8.979 1.00 79.38 94 ASP A C 1
ATOM 736 O O . ASP A 1 94 ? 17.538 11.904 -8.341 1.00 79.38 94 ASP A O 1
ATOM 740 N N . GLU A 1 95 ? 16.411 11.473 -10.236 1.00 81.88 95 GLU A N 1
ATOM 741 C CA . GLU A 1 95 ? 16.982 12.538 -11.052 1.00 81.88 95 GLU A CA 1
ATOM 742 C C . GLU A 1 95 ? 15.934 13.564 -11.478 1.00 81.88 95 GLU A C 1
ATOM 744 O O . GLU A 1 95 ? 14.728 13.301 -11.512 1.00 81.88 95 GLU A O 1
ATOM 749 N N . THR A 1 96 ? 16.404 14.760 -11.835 1.00 85.69 96 THR A N 1
ATOM 750 C CA . THR A 1 96 ? 15.522 15.782 -12.396 1.00 85.69 96 THR A CA 1
ATOM 751 C C . THR A 1 96 ? 15.028 15.367 -13.781 1.00 85.69 96 THR A C 1
ATOM 753 O O . THR A 1 96 ? 15.647 14.559 -14.479 1.00 85.69 96 THR A O 1
ATOM 756 N N . VAL A 1 97 ? 13.918 15.966 -14.221 1.00 82.69 97 VAL A N 1
ATOM 757 C CA . VAL A 1 97 ? 13.387 15.745 -15.576 1.00 82.69 97 VAL A CA 1
ATOM 758 C C . VAL A 1 97 ? 14.429 16.104 -16.638 1.00 82.69 97 VAL A C 1
ATOM 760 O O . VAL A 1 97 ? 14.535 15.404 -17.638 1.00 82.69 97 VAL A O 1
ATOM 763 N N . ILE A 1 98 ? 15.225 17.157 -16.410 1.00 85.12 98 ILE A N 1
ATOM 764 C CA . ILE A 1 98 ? 16.285 17.573 -17.337 1.00 85.12 98 ILE A CA 1
ATOM 765 C C . ILE A 1 98 ? 17.367 16.497 -17.415 1.00 85.12 98 ILE A C 1
ATOM 767 O O . ILE A 1 98 ? 17.762 16.111 -18.510 1.00 85.12 98 ILE A O 1
ATOM 771 N N . ASP A 1 99 ? 17.829 15.982 -16.279 1.00 86.12 99 ASP A N 1
ATOM 772 C CA . ASP A 1 99 ? 18.869 14.952 -16.272 1.00 86.12 99 ASP A CA 1
ATOM 773 C C . ASP A 1 99 ? 18.372 13.659 -16.939 1.00 86.12 99 ASP A C 1
ATOM 775 O O . ASP A 1 99 ? 19.032 13.133 -17.834 1.00 86.12 99 ASP A O 1
ATOM 779 N N . THR A 1 100 ? 17.150 13.228 -16.621 1.00 81.88 100 THR A N 1
ATOM 780 C CA . THR A 1 100 ? 16.563 12.002 -17.184 1.00 81.88 100 THR A CA 1
ATOM 781 C C . THR A 1 100 ? 16.301 12.130 -18.691 1.00 81.88 100 THR A C 1
ATOM 783 O O . THR A 1 100 ? 16.738 11.295 -19.479 1.00 81.88 100 THR A O 1
ATOM 786 N N . ALA A 1 101 ? 15.622 13.195 -19.124 1.00 83.25 101 ALA A N 1
ATOM 787 C CA . ALA A 1 101 ? 15.211 13.336 -20.521 1.00 83.25 101 ALA A CA 1
ATOM 788 C C . ALA A 1 101 ? 16.346 13.810 -21.436 1.00 83.25 101 ALA A C 1
ATOM 790 O O . ALA A 1 101 ? 16.386 13.430 -22.601 1.00 83.25 101 ALA A O 1
ATOM 791 N N . VAL A 1 102 ? 17.263 14.647 -20.935 1.00 81.94 102 VAL A N 1
ATOM 792 C CA . VAL A 1 102 ? 18.307 15.273 -21.763 1.00 81.94 102 VAL A CA 1
ATOM 793 C C . VAL A 1 102 ? 19.647 14.565 -21.616 1.00 81.94 102 VAL A C 1
ATOM 795 O O . VAL A 1 102 ? 20.269 14.255 -22.628 1.00 81.94 102 VAL A O 1
ATOM 798 N N . LYS A 1 103 ? 20.117 14.295 -20.388 1.00 85.06 103 LYS A N 1
ATOM 799 C CA . LYS A 1 103 ? 21.429 13.647 -20.202 1.00 85.06 103 LYS A CA 1
ATOM 800 C C . LYS A 1 103 ? 21.364 12.150 -20.460 1.00 85.06 103 LYS A C 1
ATOM 802 O O . LYS A 1 103 ? 22.266 11.613 -21.094 1.00 85.06 103 LYS A O 1
ATOM 807 N N . GLN A 1 104 ? 20.317 11.488 -19.972 1.00 80.31 104 GLN A N 1
ATOM 808 C CA . GLN A 1 104 ? 20.147 10.045 -20.155 1.00 80.31 104 GLN A CA 1
ATOM 809 C C . GLN A 1 104 ? 19.397 9.692 -21.442 1.00 80.31 104 GLN A C 1
ATOM 811 O O . GLN A 1 104 ? 19.417 8.531 -21.842 1.00 80.31 104 GLN A O 1
ATOM 816 N N . ASN A 1 105 ? 18.777 10.682 -22.101 1.00 82.25 105 ASN A N 1
ATOM 817 C CA . ASN A 1 105 ?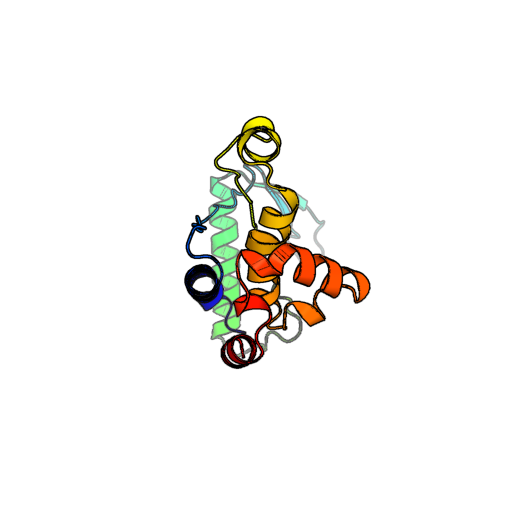 17.922 10.481 -23.273 1.00 82.25 105 ASN A CA 1
ATOM 818 C C . ASN A 1 105 ? 16.867 9.386 -23.031 1.00 82.25 105 ASN A C 1
ATOM 820 O O . ASN A 1 105 ? 16.625 8.531 -23.883 1.00 82.25 105 ASN A O 1
ATOM 824 N N . ASP A 1 106 ? 16.289 9.391 -21.830 1.00 79.75 106 ASP A N 1
ATOM 825 C CA . ASP A 1 106 ? 15.371 8.365 -21.358 1.00 79.75 106 ASP A CA 1
ATOM 826 C C . ASP A 1 106 ? 14.012 8.983 -21.016 1.00 79.75 106 ASP A C 1
ATOM 828 O O . ASP A 1 106 ? 13.920 10.111 -20.523 1.00 79.75 106 ASP A O 1
ATOM 832 N N . ASN A 1 107 ? 12.936 8.249 -21.283 1.00 80.75 107 ASN A N 1
ATOM 833 C CA . ASN A 1 107 ? 11.584 8.738 -21.078 1.00 80.75 107 ASN A CA 1
ATOM 834 C C . ASN A 1 107 ? 11.114 8.430 -19.640 1.00 80.75 107 ASN A C 1
ATOM 836 O O . ASN A 1 107 ? 10.803 7.277 -19.320 1.00 80.75 107 ASN A O 1
ATOM 840 N N . PRO A 1 108 ? 10.973 9.438 -18.753 1.00 78.25 108 PRO A N 1
ATOM 841 C CA . PRO A 1 108 ? 10.546 9.203 -17.373 1.00 78.25 108 PRO A CA 1
ATOM 842 C C . PRO A 1 108 ? 9.128 8.618 -17.280 1.00 78.25 108 PRO A C 1
ATOM 844 O O . PRO A 1 108 ? 8.804 7.934 -16.307 1.00 78.25 108 PRO A O 1
ATOM 847 N N . ILE A 1 109 ? 8.286 8.843 -18.295 1.00 81.94 109 ILE A N 1
ATOM 848 C CA . ILE A 1 109 ? 6.925 8.298 -18.345 1.00 81.94 109 ILE A CA 1
ATOM 849 C C . ILE A 1 109 ? 6.970 6.775 -18.493 1.00 81.94 109 ILE A C 1
ATOM 851 O O . ILE A 1 109 ? 6.238 6.072 -17.801 1.00 81.94 109 ILE A O 1
ATOM 855 N N . GLU A 1 110 ? 7.871 6.245 -19.318 1.00 77.31 110 GLU A N 1
ATOM 856 C CA . GLU A 1 110 ? 8.002 4.798 -19.524 1.00 77.31 110 GLU A CA 1
ATOM 857 C C . GLU A 1 110 ? 8.493 4.094 -18.252 1.00 77.31 110 GLU A C 1
ATOM 859 O O . GLU A 1 110 ? 7.984 3.027 -17.887 1.00 77.31 110 GLU A O 1
ATOM 864 N N . LYS A 1 111 ? 9.403 4.734 -17.501 1.00 75.44 111 LYS A N 1
ATOM 865 C CA . LYS A 1 111 ? 9.801 4.272 -16.161 1.00 75.44 111 LYS A CA 1
ATOM 866 C C . LYS A 1 111 ? 8.608 4.234 -15.206 1.00 75.44 111 LYS A C 1
ATOM 868 O O . LYS A 1 111 ? 8.421 3.231 -14.520 1.00 75.44 111 LYS A O 1
ATOM 873 N N . LEU A 1 112 ? 7.779 5.273 -15.168 1.00 80.19 112 LEU A N 1
ATOM 874 C CA . LEU A 1 112 ? 6.599 5.316 -14.300 1.00 80.19 112 LEU A CA 1
ATOM 875 C C . LEU A 1 112 ? 5.575 4.218 -14.651 1.00 80.19 112 LEU A C 1
ATOM 877 O O . LEU A 1 112 ? 5.133 3.479 -13.763 1.00 80.19 112 LEU A O 1
ATOM 881 N N . GLU A 1 113 ? 5.232 4.093 -15.938 1.00 78.06 113 GLU A N 1
ATOM 882 C CA . GLU A 1 113 ? 4.273 3.110 -16.461 1.00 78.06 113 GLU A CA 1
ATOM 883 C C . GLU A 1 113 ? 4.710 1.673 -16.131 1.00 78.06 113 GLU A C 1
ATOM 885 O O . GLU A 1 113 ? 3.910 0.871 -15.639 1.00 78.06 113 GLU A O 1
ATOM 890 N N . ARG A 1 114 ? 5.999 1.357 -16.317 1.00 70.94 114 ARG A N 1
ATOM 891 C CA . ARG A 1 114 ? 6.580 0.050 -15.976 1.00 70.94 114 ARG A CA 1
ATOM 892 C C . ARG A 1 114 ? 6.603 -0.194 -14.471 1.00 70.94 114 ARG A C 1
ATOM 894 O O . ARG A 1 114 ? 6.034 -1.174 -13.989 1.00 70.94 114 ARG A O 1
ATOM 901 N N . ARG A 1 115 ? 7.313 0.677 -13.747 1.00 70.12 115 ARG A N 1
ATOM 902 C CA . ARG A 1 115 ? 7.783 0.417 -12.381 1.00 70.12 115 ARG A CA 1
ATOM 903 C C . ARG A 1 115 ? 6.658 0.522 -11.372 1.00 70.12 115 ARG A C 1
ATOM 905 O O . ARG A 1 115 ? 6.517 -0.348 -10.525 1.00 70.12 115 ARG A O 1
ATOM 912 N N . SER A 1 116 ? 5.855 1.577 -11.440 1.00 68.94 116 SER A N 1
ATOM 913 C CA . SER A 1 116 ? 4.876 1.875 -10.390 1.00 68.94 116 SER A CA 1
ATOM 914 C C . SER A 1 116 ? 3.454 1.543 -10.786 1.00 68.94 116 SER A C 1
ATOM 916 O O . SER A 1 116 ? 2.656 1.236 -9.910 1.00 68.94 116 SER A O 1
ATOM 918 N N . MET A 1 117 ? 3.128 1.564 -12.078 1.00 78.75 117 MET A N 1
ATOM 919 C CA . MET A 1 117 ? 1.761 1.300 -12.511 1.00 78.75 117 MET A CA 1
ATOM 920 C C . MET A 1 117 ? 1.541 -0.186 -12.799 1.00 78.75 117 MET A C 1
ATOM 922 O O . MET A 1 117 ? 0.697 -0.808 -12.157 1.00 78.75 117 MET A O 1
ATOM 926 N N . LEU A 1 118 ? 2.321 -0.797 -13.696 1.00 83.75 118 LEU A N 1
ATOM 927 C CA . LEU A 1 118 ? 2.074 -2.180 -14.121 1.00 83.75 118 LEU A CA 1
ATOM 928 C C . LEU A 1 118 ? 2.455 -3.235 -13.079 1.00 83.75 118 LEU A C 1
ATOM 930 O O . LEU A 1 118 ? 1.680 -4.170 -12.871 1.00 83.75 118 LEU A O 1
ATOM 934 N N . ILE A 1 119 ? 3.598 -3.107 -12.397 1.00 82.69 119 ILE A N 1
ATOM 935 C CA . ILE A 1 119 ? 4.000 -4.068 -11.349 1.00 82.69 119 ILE A CA 1
ATOM 936 C C . ILE A 1 119 ? 2.998 -4.041 -10.186 1.00 82.69 119 ILE A C 1
ATOM 938 O O . ILE A 1 119 ? 2.515 -5.089 -9.754 1.00 82.69 119 ILE A O 1
ATOM 942 N N . VAL A 1 120 ? 2.610 -2.851 -9.719 1.00 85.12 120 VAL A N 1
ATOM 943 C CA . VAL A 1 120 ? 1.637 -2.700 -8.626 1.00 85.12 120 VAL A CA 1
ATOM 944 C C . VAL A 1 120 ? 0.255 -3.193 -9.055 1.00 85.12 120 VAL A C 1
ATOM 946 O O . VAL A 1 120 ? -0.334 -4.029 -8.370 1.00 85.12 120 VAL A O 1
ATOM 949 N N . ALA A 1 121 ? -0.250 -2.748 -10.210 1.00 85.00 121 ALA A N 1
ATOM 950 C CA . ALA A 1 121 ? -1.574 -3.137 -10.688 1.00 85.00 121 ALA A CA 1
ATOM 951 C C . ALA A 1 121 ? -1.673 -4.644 -10.966 1.00 85.00 121 ALA A C 1
ATOM 953 O O . ALA A 1 121 ? -2.660 -5.270 -10.581 1.00 85.00 121 ALA A O 1
ATOM 954 N N . SER A 1 122 ? -0.651 -5.256 -11.574 1.00 86.25 122 SER A N 1
ATOM 955 C CA . SER A 1 122 ? -0.625 -6.710 -11.799 1.00 86.25 122 SER A CA 1
ATOM 956 C C . SER A 1 122 ? -0.578 -7.501 -10.492 1.00 86.25 122 SER A C 1
ATOM 958 O O . SER A 1 122 ? -1.262 -8.518 -10.384 1.00 86.25 122 SER A O 1
ATOM 960 N N . THR A 1 123 ? 0.132 -7.001 -9.473 1.00 84.88 123 THR A N 1
ATOM 961 C CA . THR A 1 123 ? 0.186 -7.624 -8.140 1.00 84.88 123 THR A CA 1
ATOM 962 C C . THR A 1 123 ? -1.162 -7.548 -7.414 1.00 84.88 123 THR A C 1
ATOM 964 O O . THR A 1 123 ? -1.597 -8.532 -6.818 1.00 84.88 123 THR A O 1
ATOM 967 N N . ILE A 1 124 ? -1.855 -6.405 -7.486 1.00 85.19 124 ILE A N 1
ATOM 968 C CA . ILE A 1 124 ? -3.155 -6.199 -6.825 1.00 85.19 124 ILE A CA 1
ATOM 969 C C . ILE A 1 124 ? -4.263 -6.970 -7.537 1.00 85.19 124 ILE A C 1
ATOM 971 O O . ILE A 1 124 ? -5.026 -7.700 -6.907 1.00 85.19 124 ILE A O 1
ATOM 975 N N . HIS A 1 125 ? -4.368 -6.808 -8.856 1.00 83.88 125 HIS A N 1
ATOM 976 C CA . HIS A 1 125 ? -5.457 -7.395 -9.630 1.00 83.88 125 HIS A CA 1
ATOM 977 C C . HIS A 1 125 ? -5.227 -8.864 -9.968 1.00 83.88 125 HIS A C 1
ATOM 979 O O . HIS A 1 125 ? -6.156 -9.500 -10.464 1.00 83.88 125 HIS A O 1
ATOM 985 N N . ARG A 1 126 ? -4.015 -9.392 -9.723 1.00 80.06 126 ARG A N 1
ATOM 986 C CA . ARG A 1 126 ? -3.585 -10.737 -10.130 1.00 80.06 126 ARG A CA 1
ATOM 987 C C . ARG A 1 126 ? -3.969 -10.996 -11.580 1.00 80.06 126 ARG A C 1
ATOM 989 O O . ARG A 1 126 ? -4.676 -11.939 -11.899 1.00 80.06 126 ARG A O 1
ATOM 996 N N . LYS A 1 127 ? -3.595 -10.077 -12.462 1.00 83.19 127 LYS A N 1
ATOM 997 C CA . LYS A 1 127 ? -3.840 -10.186 -13.900 1.00 83.19 127 LYS A CA 1
ATOM 998 C C . LYS A 1 127 ? -2.545 -9.906 -14.627 1.00 83.19 127 LYS A C 1
ATOM 1000 O O . LYS A 1 127 ? -1.728 -9.105 -14.173 1.00 83.19 127 LYS A O 1
ATOM 1005 N N . ALA A 1 128 ? -2.378 -10.566 -15.767 1.00 79.12 128 ALA A N 1
ATOM 1006 C CA . ALA A 1 128 ? -1.263 -10.276 -16.647 1.00 79.12 128 ALA A CA 1
ATOM 1007 C C . ALA A 1 128 ? -1.292 -8.787 -17.049 1.00 79.12 128 ALA A C 1
ATOM 1009 O O . ALA A 1 128 ? -2.378 -8.263 -17.314 1.00 79.12 128 ALA A O 1
ATOM 1010 N N . PRO A 1 129 ? -0.130 -8.118 -17.152 1.00 78.69 129 PRO A N 1
ATOM 1011 C CA . PRO A 1 129 ? -0.041 -6.723 -17.591 1.00 78.69 129 PRO A CA 1
ATOM 1012 C C . PRO A 1 129 ? -0.788 -6.445 -18.905 1.00 78.69 129 PRO A C 1
ATOM 1014 O O . PRO A 1 129 ? -1.428 -5.410 -19.048 1.00 78.69 129 PRO A O 1
ATOM 1017 N N . SER A 1 130 ? -0.797 -7.406 -19.834 1.00 79.31 130 SER A N 1
ATOM 1018 C CA . SER A 1 130 ? -1.525 -7.318 -21.107 1.00 79.31 130 SER A CA 1
ATOM 1019 C C . SER A 1 130 ? -3.048 -7.226 -20.964 1.00 79.31 130 SER A C 1
ATOM 1021 O O . SER A 1 130 ? -3.698 -6.678 -21.845 1.00 79.31 130 SER A O 1
ATOM 1023 N N . LEU A 1 131 ? -3.622 -7.743 -19.873 1.00 82.44 131 LEU A N 1
ATOM 1024 C CA . LEU A 1 131 ? -5.062 -7.684 -19.589 1.00 82.44 131 LEU A CA 1
ATOM 1025 C C . LEU A 1 131 ? -5.468 -6.408 -18.836 1.00 82.44 131 LEU A C 1
ATOM 1027 O O . LEU A 1 131 ? -6.659 -6.168 -18.648 1.00 82.44 131 LEU A O 1
ATOM 1031 N N . LEU A 1 132 ? -4.493 -5.632 -18.356 1.00 83.25 132 LEU A N 1
ATOM 1032 C CA . LEU A 1 132 ? -4.704 -4.375 -17.630 1.00 83.25 132 LEU A CA 1
ATOM 1033 C C . LEU A 1 132 ? -4.552 -3.143 -18.529 1.00 83.25 132 LEU A C 1
ATOM 1035 O O . LEU A 1 132 ? -4.937 -2.045 -18.138 1.00 83.25 132 LEU A O 1
ATOM 1039 N N . LEU A 1 133 ? -3.993 -3.330 -19.721 1.00 83.25 133 LEU A N 1
ATOM 1040 C CA . LEU A 1 133 ? -3.750 -2.293 -20.715 1.00 83.25 133 LEU A CA 1
ATOM 1041 C C . LEU A 1 133 ? -4.811 -2.341 -21.811 1.00 83.25 133 LEU A C 1
ATOM 1043 O O . LEU A 1 133 ? -5.357 -3.406 -22.114 1.00 83.25 133 LEU A O 1
ATOM 1047 N N . ARG A 1 134 ? -5.082 -1.204 -22.462 1.00 83.56 134 ARG A N 1
ATOM 1048 C CA . ARG A 1 134 ? -5.909 -1.228 -23.672 1.00 83.56 134 ARG A CA 1
ATOM 1049 C C . ARG A 1 134 ? -5.100 -1.870 -24.807 1.00 83.56 134 ARG A C 1
ATOM 1051 O O . ARG A 1 134 ? -3.887 -1.669 -24.873 1.00 83.56 134 ARG A O 1
ATOM 1058 N N . PRO A 1 135 ? -5.743 -2.579 -25.752 1.00 78.25 135 PRO A N 1
ATOM 1059 C CA . PRO A 1 135 ? -5.049 -3.251 -26.853 1.00 78.25 135 PRO A CA 1
ATOM 1060 C C . PRO A 1 135 ? -3.985 -2.416 -27.601 1.00 78.25 135 PRO A C 1
ATOM 1062 O O . PRO A 1 135 ? -2.895 -2.943 -27.812 1.00 78.25 135 PRO A O 1
ATOM 1065 N N . PRO A 1 136 ? -4.208 -1.129 -27.955 1.00 81.81 136 PRO A N 1
ATOM 1066 C CA . PRO A 1 136 ? -3.181 -0.335 -28.643 1.00 81.81 136 PRO A CA 1
ATOM 1067 C C . PRO A 1 136 ? -1.974 0.017 -27.757 1.00 81.81 136 PRO A C 1
ATOM 1069 O O . PRO A 1 136 ? -0.877 0.244 -28.260 1.00 81.81 136 PRO A O 1
ATOM 1072 N N . GLU A 1 137 ? -2.149 0.054 -26.436 1.00 80.31 137 GLU A N 1
ATOM 1073 C CA . GLU A 1 137 ? -1.066 0.365 -25.499 1.00 80.31 137 GLU A CA 1
ATOM 1074 C C . GLU A 1 137 ? -0.137 -0.817 -25.278 1.00 80.31 137 GLU A C 1
ATOM 1076 O O . GLU A 1 137 ? 1.035 -0.600 -24.992 1.00 80.31 137 GLU A O 1
ATOM 1081 N N . VAL A 1 138 ? -0.625 -2.050 -25.447 1.00 77.56 138 VAL A N 1
ATOM 1082 C CA . VAL A 1 138 ? 0.185 -3.261 -25.264 1.00 77.56 138 VAL A CA 1
ATOM 1083 C C . VAL A 1 138 ? 1.373 -3.269 -26.219 1.00 77.56 138 VAL A C 1
ATOM 1085 O O . VAL A 1 138 ? 2.489 -3.529 -25.782 1.00 77.56 138 VAL A O 1
ATOM 1088 N N . GLU A 1 139 ? 1.161 -2.945 -27.496 1.00 76.94 139 GLU A N 1
ATOM 1089 C CA . GLU A 1 139 ? 2.243 -2.936 -28.487 1.00 76.94 139 GLU A CA 1
ATOM 1090 C C . GLU A 1 139 ? 3.193 -1.750 -28.289 1.00 76.94 139 GLU A C 1
ATOM 1092 O O . GLU A 1 139 ? 4.406 -1.934 -28.368 1.00 76.94 139 GLU A O 1
ATOM 1097 N N . ARG A 1 140 ? 2.678 -0.560 -27.935 1.00 80.81 140 ARG A N 1
ATOM 1098 C CA . ARG A 1 140 ? 3.525 0.597 -27.582 1.00 80.81 140 ARG A CA 1
ATOM 1099 C C . ARG A 1 140 ? 4.443 0.260 -26.414 1.00 80.81 140 ARG A C 1
ATOM 1101 O O . ARG A 1 140 ? 5.644 0.493 -26.479 1.00 80.81 140 ARG A O 1
ATOM 1108 N N . ILE A 1 141 ? 3.861 -0.285 -25.351 1.00 76.81 141 ILE A N 1
ATOM 1109 C CA . ILE A 1 141 ? 4.564 -0.617 -24.119 1.00 76.81 141 ILE A CA 1
ATOM 1110 C C . ILE A 1 141 ? 5.530 -1.777 -24.372 1.00 76.81 141 ILE A C 1
ATOM 1112 O O . ILE A 1 141 ? 6.672 -1.708 -23.944 1.00 76.81 141 ILE A O 1
ATOM 1116 N N . ARG A 1 142 ? 5.149 -2.803 -25.141 1.00 75.12 142 ARG A N 1
ATOM 1117 C CA . ARG A 1 142 ? 6.063 -3.891 -25.524 1.00 75.12 142 ARG A CA 1
ATOM 1118 C C . ARG A 1 142 ? 7.250 -3.385 -26.348 1.00 75.12 142 ARG A C 1
ATOM 1120 O O . ARG A 1 142 ? 8.371 -3.814 -26.097 1.00 75.12 142 ARG A O 1
ATOM 1127 N N . TYR A 1 143 ? 7.011 -2.486 -27.302 1.00 73.50 143 TYR A N 1
ATOM 1128 C CA . TYR A 1 143 ? 8.059 -1.898 -28.135 1.00 73.50 143 TYR A CA 1
ATOM 1129 C C . TYR A 1 143 ? 9.019 -1.032 -27.312 1.00 73.50 143 TYR A C 1
ATOM 1131 O O . TYR A 1 143 ? 10.229 -1.222 -27.389 1.00 73.50 143 TYR A O 1
ATOM 1139 N N . ALA A 1 144 ? 8.483 -0.148 -26.467 1.00 68.81 144 ALA A N 1
ATOM 1140 C CA . ALA A 1 144 ? 9.273 0.691 -25.567 1.00 68.81 144 ALA A CA 1
ATOM 1141 C C . ALA A 1 144 ? 10.084 -0.134 -24.545 1.00 68.81 144 ALA A C 1
ATOM 1143 O O . ALA A 1 144 ? 11.191 0.235 -24.171 1.00 68.81 144 ALA A O 1
ATOM 1144 N N . LEU A 1 145 ? 9.560 -1.288 -24.116 1.00 63.44 145 LEU A N 1
ATOM 1145 C CA . LEU A 1 145 ? 10.144 -2.105 -23.045 1.00 63.44 145 LEU A CA 1
ATOM 1146 C C . LEU A 1 145 ? 11.069 -3.238 -23.507 1.00 63.44 145 LEU A C 1
ATOM 1148 O O . LEU A 1 145 ? 11.648 -3.920 -22.654 1.00 63.44 145 LEU A O 1
ATOM 1152 N N . GLY A 1 146 ? 11.229 -3.447 -24.818 1.00 58.31 146 GLY A N 1
ATOM 1153 C CA . GLY A 1 146 ? 12.007 -4.555 -25.387 1.00 58.31 146 GLY A CA 1
ATOM 1154 C C . GLY A 1 146 ? 13.483 -4.596 -24.965 1.00 58.31 146 GLY A C 1
ATOM 1155 O O . GLY A 1 146 ? 14.100 -5.656 -25.036 1.00 58.31 146 GLY A O 1
ATOM 1156 N N . SER A 1 147 ? 14.043 -3.481 -24.486 1.00 55.31 147 SER A N 1
ATOM 1157 C CA . SER A 1 147 ? 15.450 -3.354 -24.085 1.00 55.31 147 SER A CA 1
ATOM 1158 C C . SER A 1 147 ? 15.703 -3.411 -22.572 1.00 55.31 147 SER A C 1
ATOM 1160 O O . SER A 1 147 ? 16.813 -3.758 -22.179 1.00 55.31 147 SER A O 1
ATOM 1162 N N . LEU A 1 148 ? 14.717 -3.105 -21.715 1.00 51.59 148 LEU A N 1
ATOM 1163 C CA . LEU A 1 148 ? 14.959 -2.925 -20.272 1.00 51.59 148 LEU A CA 1
ATOM 1164 C C . LEU A 1 148 ? 14.408 -4.034 -19.361 1.00 51.59 148 LEU A C 1
ATOM 1166 O O . LEU A 1 148 ? 14.931 -4.176 -18.259 1.00 51.59 148 LEU A O 1
ATOM 1170 N N . SER A 1 149 ? 13.384 -4.817 -19.748 1.00 54.69 149 SER A N 1
ATOM 1171 C CA . SER A 1 149 ? 12.888 -5.969 -18.951 1.00 54.69 149 SER A CA 1
ATOM 1172 C C . SER A 1 149 ? 11.882 -6.863 -19.708 1.00 54.69 149 SER A C 1
ATOM 1174 O O . SER A 1 149 ? 10.668 -6.690 -19.560 1.00 54.69 149 SER A O 1
ATOM 1176 N N . PRO A 1 150 ? 12.345 -7.890 -20.447 1.00 60.69 150 PRO A N 1
ATOM 1177 C CA . PRO A 1 150 ? 11.474 -8.822 -21.180 1.00 60.69 150 PRO A CA 1
ATOM 1178 C C . PRO A 1 150 ? 10.559 -9.651 -20.263 1.00 60.69 150 PRO A C 1
ATOM 1180 O O . PRO A 1 150 ? 9.444 -10.018 -20.636 1.00 60.69 150 PRO A O 1
ATOM 1183 N N . ALA A 1 151 ? 11.009 -9.900 -19.028 1.00 62.69 151 ALA A N 1
ATOM 1184 C CA . ALA A 1 151 ? 10.379 -10.817 -18.082 1.00 62.69 151 ALA A CA 1
ATOM 1185 C C . ALA A 1 151 ? 8.937 -10.443 -17.696 1.00 62.69 151 ALA A C 1
ATOM 1187 O O . ALA A 1 151 ? 8.170 -11.316 -17.303 1.00 62.69 151 ALA A O 1
ATOM 1188 N N . LEU A 1 152 ? 8.537 -9.172 -17.811 1.00 64.38 152 LEU A N 1
ATOM 1189 C CA . LEU A 1 152 ? 7.193 -8.714 -17.432 1.00 64.38 152 LEU A CA 1
ATOM 1190 C C . LEU A 1 152 ? 6.103 -9.178 -18.423 1.00 64.38 152 LEU A C 1
ATOM 1192 O O . LEU A 1 152 ? 4.939 -9.326 -18.046 1.00 64.38 152 LEU A O 1
ATOM 1196 N N . PHE A 1 153 ? 6.486 -9.459 -19.673 1.00 62.59 153 PHE A N 1
ATOM 1197 C CA . PHE A 1 153 ? 5.590 -9.953 -20.727 1.00 62.59 153 PHE A CA 1
ATOM 1198 C C . PHE A 1 153 ? 5.799 -11.433 -21.058 1.00 62.59 153 PHE A C 1
ATOM 1200 O O . PHE A 1 153 ? 5.060 -11.975 -21.881 1.00 62.59 153 PHE A O 1
ATOM 1207 N N . GLU A 1 154 ? 6.750 -12.107 -20.409 1.00 62.31 154 GLU A N 1
ATOM 1208 C CA . GLU A 1 154 ? 6.954 -13.532 -20.630 1.00 62.31 154 GLU A CA 1
ATOM 1209 C C . GLU A 1 154 ? 5.830 -14.384 -20.009 1.00 62.31 154 GLU A C 1
ATOM 1211 O O . GLU A 1 154 ? 5.471 -14.211 -18.837 1.00 62.31 154 GLU A O 1
ATOM 1216 N N . PRO A 1 155 ? 5.317 -15.391 -20.741 1.00 53.66 155 PRO A N 1
ATOM 1217 C CA . PRO A 1 155 ? 4.293 -16.303 -20.229 1.00 53.66 155 PRO A CA 1
ATOM 1218 C C . PRO A 1 155 ? 4.789 -17.153 -19.040 1.00 53.66 155 PRO A C 1
ATOM 1220 O O . PRO A 1 155 ? 3.989 -17.604 -18.216 1.00 53.66 155 PRO A O 1
ATOM 1223 N N . SER A 1 156 ? 6.109 -17.335 -18.904 1.00 49.19 156 SER A N 1
ATOM 1224 C CA . SER A 1 156 ? 6.770 -18.011 -17.776 1.00 49.19 156 SER A CA 1
ATOM 1225 C C . SER A 1 156 ? 6.621 -17.229 -16.460 1.00 49.19 156 SER A C 1
ATOM 1227 O O . SER A 1 156 ? 6.422 -17.814 -15.391 1.00 49.19 156 SER A O 1
ATOM 1229 N N . ALA A 1 157 ? 6.663 -15.895 -16.529 1.00 49.53 157 ALA A N 1
ATOM 1230 C CA . ALA A 1 157 ? 6.557 -15.019 -15.375 1.00 49.53 157 ALA A CA 1
ATOM 1231 C C . ALA A 1 157 ? 5.111 -14.839 -14.907 1.00 49.53 157 ALA A C 1
ATOM 1233 O O . ALA A 1 157 ? 4.887 -14.675 -13.706 1.00 49.53 157 ALA A O 1
ATOM 1234 N N . GLN A 1 158 ? 4.159 -14.945 -15.837 1.00 48.53 158 GLN A N 1
ATOM 1235 C CA . GLN A 1 158 ? 2.724 -14.880 -15.576 1.00 48.53 158 GLN A CA 1
ATOM 1236 C C . GLN A 1 158 ? 2.231 -16.099 -14.790 1.00 48.53 158 GLN A C 1
ATOM 1238 O O . GLN A 1 158 ? 1.473 -15.919 -13.850 1.00 48.53 158 GLN A O 1
ATOM 1243 N N . LYS A 1 159 ? 2.726 -17.317 -15.063 1.00 45.41 159 LYS A N 1
ATOM 1244 C CA . LYS A 1 159 ? 2.329 -18.541 -14.329 1.00 45.41 159 LYS A CA 1
ATOM 1245 C C . LYS A 1 159 ? 2.682 -18.560 -12.833 1.00 45.4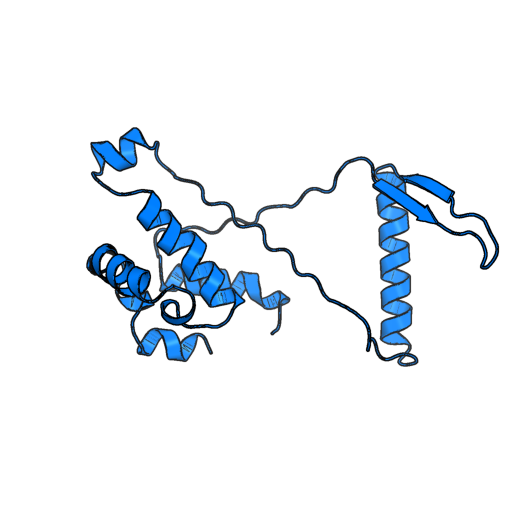1 159 LYS A C 1
ATOM 1247 O O . LYS A 1 159 ? 2.108 -19.362 -12.115 1.00 45.41 159 LYS A O 1
ATOM 1252 N N . LYS A 1 160 ? 3.622 -17.725 -12.371 1.00 45.41 160 LYS A N 1
ATOM 1253 C CA . LYS A 1 160 ? 4.030 -17.624 -10.951 1.00 45.41 160 LYS A CA 1
ATOM 1254 C C . LYS A 1 160 ? 3.353 -16.476 -10.187 1.00 45.41 160 LYS A C 1
ATOM 1256 O O . LYS A 1 160 ? 3.613 -16.319 -9.001 1.00 45.41 160 LYS A O 1
ATOM 1261 N N . LEU A 1 161 ? 2.546 -15.656 -10.864 1.00 46.66 161 LEU A N 1
ATOM 1262 C CA . LEU A 1 161 ? 1.741 -14.593 -10.242 1.00 46.66 161 LEU A CA 1
ATOM 1263 C C . LEU A 1 161 ? 0.371 -15.102 -9.749 1.00 46.66 161 LEU A C 1
ATOM 1265 O O . LEU A 1 161 ? -0.341 -14.353 -9.078 1.00 46.66 161 LEU A O 1
ATOM 1269 N N . PHE A 1 162 ? 0.015 -16.348 -10.086 1.00 40.94 162 PHE A N 1
ATOM 1270 C CA . PHE A 1 162 ? -1.245 -17.014 -9.754 1.00 40.94 162 PHE A CA 1
ATOM 1271 C C . PHE A 1 162 ? -1.013 -18.206 -8.833 1.00 40.94 162 PHE A C 1
ATOM 1273 O O . PHE A 1 162 ? -0.064 -18.973 -9.111 1.00 40.94 162 PHE A O 1
#

Foldseek 3Di:
DPVVCLVVLLVVLCVVFPVPDDDDDDDDDDDQKDWDWDAPDPPGDTDIDIDGPVRVVVVVVVVVVVVCCVVVVVPDDPPPDDDDDDDDFDDDDPDDPCCQCPVVVHDVVLVCCRNGNQSSCCLVVVDQSCVVDDVVVVVVNCVSCVPPGPLSNDPVNSVVSD

Secondary structure (DSSP, 8-state):
--GGGHHHHHHHHHHHH-TT--------PPPS-EEEEE-SSTTSPPEEEEE-HHHHHHHHHHHHHHHHHHHHS-SS--TT-------------SS-HHIIIIIS---HHHHHIIIIIIHHHHHHHT--HHHHS-HHHHHHHHHHHTTT-GGGT-HHHHTT--